Protein AF-A0A9P5TZH9-F1 (afdb_monomer)

Structure (mmCIF, N/CA/C/O backbone):
data_AF-A0A9P5TZH9-F1
#
_entry.id   AF-A0A9P5TZH9-F1
#
loop_
_atom_site.group_PDB
_atom_site.id
_atom_site.type_symbol
_atom_site.label_atom_id
_atom_site.label_alt_id
_atom_site.label_comp_id
_atom_site.label_asym_id
_atom_site.label_entity_id
_atom_site.label_seq_id
_atom_site.pdbx_PDB_ins_code
_atom_site.Cartn_x
_atom_site.Cartn_y
_atom_site.Cartn_z
_atom_site.occupancy
_atom_site.B_iso_or_equiv
_atom_site.auth_seq_id
_atom_site.auth_comp_id
_atom_site.auth_asym_id
_atom_site.auth_atom_id
_atom_site.pdbx_PDB_model_num
ATOM 1 N N . MET A 1 1 ? -18.074 -20.132 -4.452 1.00 35.97 1 MET A N 1
ATOM 2 C CA . MET A 1 1 ? -16.990 -19.258 -4.956 1.00 35.97 1 MET A CA 1
ATOM 3 C C . MET A 1 1 ? -17.207 -17.865 -4.385 1.00 35.97 1 MET A C 1
ATOM 5 O O . MET A 1 1 ? -18.187 -17.234 -4.748 1.00 35.97 1 MET A O 1
ATOM 9 N N . VAL A 1 2 ? -16.372 -17.402 -3.450 1.00 44.09 2 VAL A N 1
ATOM 10 C CA . VAL A 1 2 ? -16.466 -16.021 -2.942 1.00 44.09 2 VAL A CA 1
ATOM 11 C C . VAL A 1 2 ? -15.787 -15.113 -3.965 1.00 44.09 2 VAL A C 1
ATOM 13 O O . VAL A 1 2 ? -14.582 -15.228 -4.192 1.00 44.09 2 VAL A O 1
ATOM 16 N N . ALA A 1 3 ? -16.560 -14.268 -4.644 1.00 48.47 3 ALA A N 1
ATOM 17 C CA . ALA A 1 3 ? -16.022 -13.303 -5.595 1.00 48.47 3 ALA A CA 1
ATOM 18 C C . ALA A 1 3 ? -15.073 -12.339 -4.862 1.00 48.47 3 ALA A C 1
ATOM 20 O O . ALA A 1 3 ? -15.452 -11.737 -3.856 1.00 48.47 3 ALA A O 1
ATOM 21 N N . ARG A 1 4 ? -13.831 -12.182 -5.346 1.00 57.78 4 ARG A N 1
ATOM 22 C CA . ARG A 1 4 ? -12.920 -11.150 -4.827 1.00 57.78 4 ARG A CA 1
ATOM 23 C C . ARG A 1 4 ? -13.500 -9.788 -5.186 1.00 57.78 4 ARG A C 1
ATOM 25 O O . ARG A 1 4 ? -13.380 -9.356 -6.330 1.00 57.78 4 ARG A O 1
ATOM 32 N N . LYS A 1 5 ? -14.117 -9.114 -4.215 1.00 65.12 5 LYS A N 1
ATOM 33 C CA . LYS A 1 5 ? -14.491 -7.705 -4.346 1.00 65.12 5 LYS A CA 1
ATOM 34 C C . LYS A 1 5 ? -13.219 -6.906 -4.632 1.00 65.12 5 LYS A C 1
ATOM 36 O O . LYS A 1 5 ? -12.267 -6.940 -3.852 1.00 65.12 5 LYS A O 1
ATOM 41 N N . HIS A 1 6 ? -13.180 -6.242 -5.782 1.00 74.88 6 HIS A N 1
ATOM 42 C CA . HIS A 1 6 ? -12.084 -5.350 -6.121 1.00 74.88 6 HIS A CA 1
ATOM 43 C C . HIS A 1 6 ? -12.197 -4.095 -5.255 1.00 74.88 6 HIS A C 1
ATOM 45 O O . HIS A 1 6 ? -13.134 -3.315 -5.403 1.00 74.88 6 HIS A O 1
ATOM 51 N N . ILE A 1 7 ? -11.253 -3.922 -4.336 1.00 83.00 7 ILE A N 1
ATOM 52 C CA . ILE A 1 7 ? -11.173 -2.739 -3.479 1.00 83.00 7 ILE A CA 1
ATOM 53 C C . ILE A 1 7 ? -10.397 -1.669 -4.234 1.00 83.00 7 ILE A C 1
ATOM 55 O O . ILE A 1 7 ? -9.288 -1.946 -4.706 1.00 83.00 7 ILE A O 1
ATOM 59 N N . SER A 1 8 ? -10.984 -0.475 -4.347 1.00 89.44 8 SER A N 1
ATOM 60 C CA . SER A 1 8 ? -10.340 0.671 -4.995 1.00 89.44 8 SER A CA 1
ATOM 61 C C . SER A 1 8 ? -9.012 1.013 -4.314 1.00 89.44 8 SER A C 1
ATOM 63 O O . SER A 1 8 ? -8.838 0.810 -3.110 1.00 89.44 8 SER A O 1
ATOM 65 N N . ASP A 1 9 ? -8.068 1.543 -5.084 1.00 90.88 9 ASP A N 1
ATOM 66 C CA . ASP A 1 9 ? -6.777 1.975 -4.556 1.00 90.88 9 ASP A CA 1
ATOM 67 C C . ASP A 1 9 ? -6.923 3.196 -3.642 1.00 90.88 9 ASP A C 1
ATOM 69 O O . ASP A 1 9 ? -6.269 3.248 -2.604 1.00 90.88 9 ASP A O 1
ATOM 73 N N . ASP A 1 10 ? -7.859 4.101 -3.930 1.00 91.81 10 ASP A N 1
ATOM 74 C CA . ASP A 1 10 ? -8.140 5.261 -3.069 1.00 91.81 10 ASP A CA 1
ATOM 75 C C . ASP A 1 10 ? -8.569 4.834 -1.666 1.00 91.81 10 ASP A C 1
ATOM 77 O O . ASP A 1 10 ? -8.143 5.394 -0.660 1.00 91.81 10 ASP A O 1
ATOM 81 N N . VAL A 1 11 ? -9.376 3.778 -1.606 1.00 92.81 11 VAL A N 1
ATOM 82 C CA . VAL A 1 11 ? -9.893 3.208 -0.366 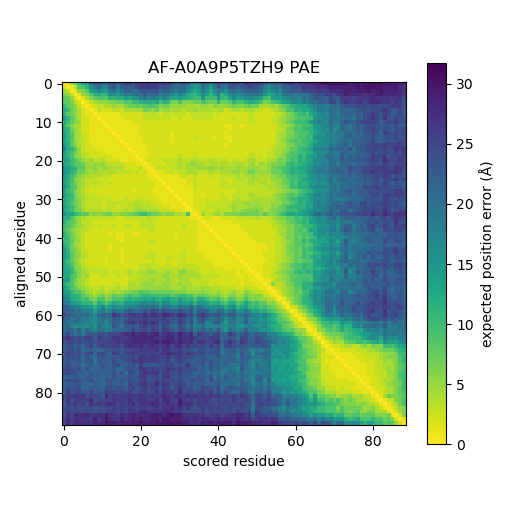1.00 92.81 11 VAL A CA 1
ATOM 83 C C . VAL A 1 11 ? -8.761 2.584 0.459 1.00 92.81 11 VAL A C 1
ATOM 85 O O . VAL A 1 11 ? -8.668 2.811 1.664 1.00 92.81 11 VAL A O 1
ATOM 88 N N . LYS A 1 12 ? -7.836 1.867 -0.192 1.00 92.81 12 LYS A N 1
ATOM 89 C CA . LYS A 1 12 ? -6.622 1.341 0.457 1.00 92.81 12 LYS A CA 1
ATOM 90 C C . LYS A 1 12 ? -5.714 2.462 0.963 1.00 92.81 12 LYS A C 1
ATOM 92 O O . LYS A 1 12 ? -5.145 2.350 2.045 1.00 92.81 12 LYS A O 1
ATOM 97 N N . LEU A 1 13 ? -5.567 3.530 0.179 1.00 94.31 13 LEU A N 1
ATOM 98 C CA . LEU A 1 13 ? -4.752 4.687 0.537 1.00 94.31 13 LEU A CA 1
ATOM 99 C C . LEU A 1 13 ? -5.339 5.422 1.746 1.00 94.31 13 LEU A C 1
ATOM 101 O O . LEU A 1 13 ? -4.597 5.756 2.667 1.00 94.31 13 LEU A O 1
ATOM 105 N N . ALA A 1 14 ? -6.654 5.647 1.762 1.00 94.44 14 ALA A N 1
ATOM 106 C CA . ALA A 1 14 ? -7.353 6.269 2.881 1.00 94.44 14 ALA A CA 1
ATOM 107 C C . ALA A 1 14 ? -7.177 5.450 4.165 1.00 94.44 14 ALA A C 1
ATOM 109 O O . ALA A 1 14 ? -6.753 5.994 5.179 1.00 94.44 14 ALA A O 1
ATOM 110 N N . ALA A 1 15 ? -7.391 4.136 4.094 1.00 94.31 15 ALA A N 1
ATOM 111 C CA . ALA A 1 15 ? -7.153 3.218 5.202 1.00 94.31 15 ALA A CA 1
ATOM 112 C C . ALA A 1 15 ? -5.729 3.300 5.774 1.00 94.31 15 ALA A C 1
ATOM 114 O O . ALA A 1 15 ? -5.548 3.393 6.986 1.00 94.31 15 ALA A O 1
ATOM 115 N N . ILE A 1 16 ? -4.711 3.278 4.908 1.00 94.56 16 ILE A N 1
ATOM 116 C CA . ILE A 1 16 ? -3.311 3.385 5.338 1.00 94.56 16 ILE A CA 1
ATOM 117 C C . ILE A 1 16 ? -3.049 4.736 6.004 1.00 94.56 16 ILE A C 1
ATOM 119 O O . ILE A 1 16 ? -2.395 4.780 7.039 1.00 94.56 16 ILE A O 1
ATOM 123 N N . LYS A 1 17 ? -3.565 5.834 5.440 1.00 94.50 17 LYS A N 1
ATOM 124 C CA . LYS A 1 17 ? -3.404 7.175 6.020 1.00 94.50 17 LYS A CA 1
ATOM 125 C C . LYS A 1 17 ? -4.082 7.303 7.383 1.00 94.50 17 LYS A C 1
ATOM 127 O O . LYS A 1 17 ? -3.505 7.918 8.271 1.00 94.50 17 LYS A O 1
ATOM 132 N N . LEU A 1 18 ? -5.267 6.713 7.550 1.00 94.50 18 LEU A N 1
ATOM 133 C CA . LEU A 1 18 ? -5.978 6.684 8.830 1.00 94.50 18 LEU A CA 1
ATOM 134 C C . LEU A 1 18 ? -5.183 5.925 9.896 1.00 94.50 18 LEU A C 1
ATOM 136 O O . LEU A 1 18 ? -5.051 6.418 11.011 1.00 94.50 18 LEU A O 1
ATOM 140 N N . HIS A 1 19 ? -4.607 4.776 9.532 1.00 94.69 19 HIS A N 1
ATOM 141 C CA . HIS A 1 19 ? -3.787 3.982 10.444 1.00 94.69 19 HIS A CA 1
ATOM 142 C C . HIS A 1 19 ? -2.460 4.667 10.795 1.00 94.69 19 HIS A C 1
ATOM 144 O O . HIS A 1 19 ? -2.109 4.751 11.960 1.00 94.69 19 HIS A O 1
ATOM 150 N N . LEU A 1 20 ? -1.729 5.188 9.804 1.00 93.06 20 LEU A N 1
ATOM 151 C CA . LEU A 1 20 ? -0.439 5.853 10.035 1.00 93.06 20 LEU A CA 1
ATOM 152 C C . LEU A 1 20 ? -0.569 7.183 10.786 1.00 93.06 20 LEU A C 1
ATOM 154 O O . LEU A 1 20 ? 0.404 7.644 11.371 1.00 93.06 20 LEU A O 1
ATOM 158 N N . GLY A 1 21 ? -1.735 7.824 10.712 1.00 94.38 21 GLY A N 1
ATOM 159 C CA . GLY A 1 21 ? -2.037 9.037 11.463 1.00 94.38 21 GLY A CA 1
ATOM 160 C C . GLY A 1 21 ? -2.619 8.781 12.852 1.00 94.38 21 GLY A C 1
ATOM 161 O O . GLY A 1 21 ? -3.014 9.755 13.485 1.00 94.38 21 GLY A O 1
ATOM 162 N N . ASP A 1 22 ? -2.739 7.517 13.283 1.00 92.06 22 ASP A N 1
ATOM 163 C CA . ASP A 1 22 ? -3.385 7.108 14.542 1.00 92.06 22 ASP A CA 1
ATOM 164 C C . ASP A 1 22 ? -4.781 7.740 14.745 1.00 92.06 22 ASP A C 1
ATOM 166 O O . ASP A 1 22 ? -5.217 8.017 15.862 1.00 92.06 22 ASP A O 1
ATOM 170 N N . LEU A 1 23 ? -5.501 7.993 13.644 1.00 92.50 23 LEU A N 1
ATOM 171 C CA . LEU A 1 23 ? -6.795 8.689 13.652 1.00 92.50 23 LEU A CA 1
ATOM 172 C C . LEU A 1 23 ? -7.937 7.780 14.109 1.00 92.50 23 LEU A C 1
ATOM 174 O O . LEU A 1 23 ? -8.925 8.258 14.663 1.00 92.50 23 LEU A O 1
ATOM 178 N N . LEU A 1 24 ? -7.817 6.484 13.824 1.00 92.44 24 LEU A N 1
ATOM 179 C CA . LEU A 1 24 ? -8.796 5.456 14.151 1.00 92.44 24 LEU A CA 1
ATOM 180 C C . LEU A 1 24 ? -8.074 4.145 14.486 1.00 92.44 24 LEU A C 1
ATOM 182 O O . LEU A 1 24 ? -7.028 3.855 13.892 1.00 92.44 24 LEU A O 1
ATOM 186 N N . PRO A 1 25 ? -8.628 3.324 15.393 1.00 93.69 25 PRO A N 1
ATOM 187 C CA . PRO A 1 25 ? -8.109 1.988 15.634 1.00 93.69 25 PRO A CA 1
ATOM 188 C C . PRO A 1 25 ? -8.288 1.116 14.385 1.00 93.69 25 PRO A C 1
ATOM 190 O O . PRO A 1 25 ? -9.194 1.313 13.574 1.00 93.69 25 PRO A O 1
ATOM 193 N N . LEU A 1 26 ? -7.400 0.132 14.225 1.00 92.62 26 LEU A N 1
ATOM 194 C CA . LEU A 1 26 ? -7.368 -0.709 13.028 1.00 92.62 26 LEU A CA 1
ATOM 195 C C . LEU A 1 26 ? -8.703 -1.430 12.789 1.00 92.62 26 LEU A C 1
ATOM 197 O O . LEU A 1 26 ? -9.156 -1.482 11.652 1.00 92.62 26 LEU A O 1
ATOM 201 N N . GLU A 1 27 ? -9.338 -1.946 13.841 1.00 93.62 27 GLU A N 1
ATOM 202 C CA . GLU A 1 27 ? -10.607 -2.680 13.740 1.00 93.62 27 GLU A CA 1
ATOM 203 C C . GLU A 1 27 ? -11.718 -1.832 13.106 1.00 93.62 27 GLU A C 1
ATOM 205 O O . GLU A 1 27 ? -12.345 -2.279 12.145 1.00 93.62 27 GLU A O 1
ATOM 210 N N . ASP A 1 28 ? -11.871 -0.578 13.540 1.00 94.12 28 ASP A N 1
ATOM 211 C CA . ASP A 1 28 ? -12.861 0.355 12.986 1.00 94.12 28 ASP A CA 1
ATOM 212 C C . ASP A 1 28 ? -12.573 0.676 11.514 1.00 94.12 28 ASP A C 1
ATOM 214 O O . ASP A 1 28 ? -13.478 0.728 10.680 1.00 94.12 28 ASP A O 1
ATOM 218 N N . ILE A 1 29 ? -11.295 0.859 11.161 1.00 92.94 29 ILE A N 1
ATOM 219 C CA . ILE A 1 29 ? -10.889 1.102 9.770 1.00 92.94 29 ILE A CA 1
ATOM 220 C C . ILE A 1 29 ? -11.282 -0.095 8.893 1.00 92.94 29 ILE A C 1
ATOM 222 O O . ILE A 1 29 ? -11.816 0.094 7.795 1.00 92.94 29 ILE A O 1
ATOM 226 N N . LEU A 1 30 ? -11.006 -1.320 9.355 1.00 92.44 30 LEU A N 1
ATOM 227 C CA . LEU A 1 30 ? -11.295 -2.554 8.620 1.00 92.44 30 LEU A CA 1
ATOM 228 C C . LEU A 1 30 ? -12.797 -2.776 8.433 1.00 92.44 30 LEU A C 1
ATOM 230 O O . LEU A 1 30 ? -13.203 -3.173 7.336 1.00 92.44 30 LEU A O 1
ATOM 234 N N . ASP A 1 31 ? -13.598 -2.484 9.459 1.00 91.19 31 ASP A N 1
ATOM 235 C CA . ASP A 1 31 ? -15.055 -2.616 9.421 1.00 91.19 31 ASP A CA 1
ATOM 236 C C . ASP A 1 31 ? -15.683 -1.638 8.416 1.00 91.19 31 ASP A C 1
ATOM 238 O O . ASP A 1 31 ? -16.413 -2.047 7.511 1.00 91.19 31 ASP A O 1
ATOM 242 N N . VAL A 1 32 ? -15.289 -0.359 8.470 1.00 90.12 32 VAL A N 1
ATOM 243 C CA . VAL A 1 32 ? -15.816 0.694 7.581 1.00 90.12 32 VAL A CA 1
ATOM 244 C C . VAL A 1 32 ? -15.478 0.435 6.112 1.00 90.12 32 VAL A C 1
ATOM 246 O O . VAL A 1 32 ? -16.302 0.632 5.217 1.00 90.12 32 VAL A O 1
ATOM 249 N N . VAL A 1 33 ? -14.246 0.018 5.833 1.00 87.19 33 VAL A N 1
ATOM 250 C CA . VAL A 1 33 ? -13.748 -0.138 4.460 1.00 87.19 33 VAL A CA 1
ATOM 251 C C . VAL A 1 33 ? -14.060 -1.530 3.881 1.00 87.19 33 VAL A C 1
ATOM 253 O O . VAL A 1 33 ? -14.056 -1.715 2.659 1.00 87.19 33 VAL A O 1
ATOM 256 N N . GLY A 1 34 ? -14.355 -2.518 4.730 1.00 85.81 34 GLY A N 1
ATOM 257 C CA . GLY A 1 34 ? -14.795 -3.853 4.318 1.00 85.81 34 GLY A CA 1
ATOM 258 C C . GLY A 1 34 ? -13.682 -4.731 3.736 1.00 85.81 34 GLY A C 1
ATOM 259 O O . GLY A 1 34 ? -13.882 -5.434 2.740 1.00 85.81 34 GLY A O 1
ATOM 260 N N . PHE A 1 35 ? -12.490 -4.688 4.330 1.00 83.44 35 PHE A N 1
ATOM 261 C CA . PHE A 1 35 ? -11.299 -5.411 3.884 1.00 83.44 35 PHE A CA 1
ATOM 262 C C . PHE A 1 35 ? -10.678 -6.216 5.015 1.00 83.44 35 PHE A C 1
ATOM 264 O O . PHE A 1 35 ? -10.689 -5.808 6.167 1.00 83.44 35 PHE A O 1
ATOM 271 N N . SER A 1 36 ? -10.145 -7.394 4.684 1.00 90.00 36 SER A N 1
ATOM 272 C CA . SER A 1 36 ? -9.528 -8.246 5.702 1.00 90.00 36 SER A CA 1
ATOM 273 C C . SER A 1 36 ? -8.240 -7.623 6.231 1.00 90.00 36 SER A C 1
ATOM 275 O O . SER A 1 36 ? -7.476 -7.031 5.462 1.00 90.00 36 SER A O 1
ATOM 277 N N . GLU A 1 37 ? -7.935 -7.878 7.500 1.00 93.12 37 GLU A N 1
ATOM 278 C CA . GLU A 1 37 ? -6.675 -7.482 8.132 1.00 93.12 37 GLU A CA 1
ATOM 279 C C . GLU A 1 37 ? -5.452 -7.953 7.316 1.00 93.12 37 GLU A C 1
ATOM 281 O O . GLU A 1 37 ? -4.505 -7.209 7.063 1.00 93.12 37 GLU A O 1
ATOM 286 N N . SER A 1 38 ? -5.510 -9.174 6.772 1.00 92.81 38 SER A N 1
ATOM 287 C CA . SER A 1 38 ? -4.443 -9.714 5.920 1.00 92.81 38 SER A CA 1
ATOM 288 C C . SER A 1 38 ? -4.230 -8.917 4.623 1.00 92.81 38 SER A C 1
ATOM 290 O O . SER A 1 38 ? -3.118 -8.877 4.088 1.00 92.81 38 SER A O 1
ATOM 292 N N . THR A 1 39 ? -5.290 -8.301 4.090 1.00 90.75 39 THR A N 1
ATOM 293 C CA . THR A 1 39 ? -5.219 -7.413 2.924 1.00 90.75 39 THR A CA 1
ATOM 294 C C . THR A 1 39 ? -4.570 -6.100 3.328 1.00 90.75 39 THR A C 1
ATOM 296 O O . THR A 1 39 ? -3.664 -5.648 2.633 1.00 90.75 39 THR A O 1
ATOM 299 N N . PHE A 1 40 ? -4.984 -5.540 4.467 1.00 93.94 40 PHE A N 1
ATOM 300 C CA . PHE A 1 40 ? -4.419 -4.314 5.015 1.00 93.94 40 PHE A CA 1
ATOM 301 C C . PHE A 1 40 ? -2.902 -4.423 5.197 1.00 93.94 40 PHE A C 1
ATOM 303 O O . PHE A 1 40 ? -2.166 -3.646 4.592 1.00 93.94 40 PHE A O 1
ATOM 310 N N . TRP A 1 41 ? -2.408 -5.448 5.901 1.00 94.81 41 TRP A N 1
ATOM 311 C CA . TRP A 1 41 ? -0.967 -5.623 6.128 1.00 94.81 41 TR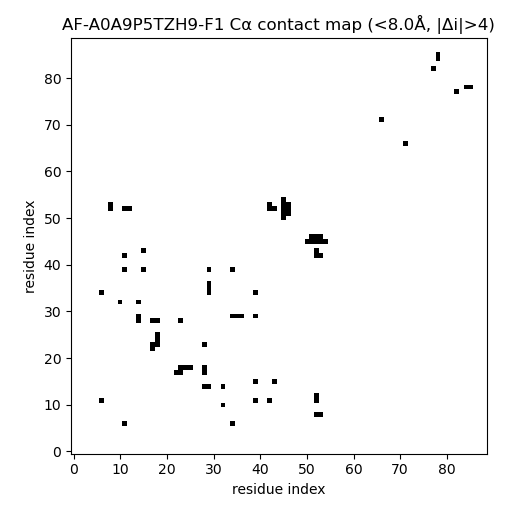P A CA 1
ATOM 312 C C . TRP A 1 41 ? -0.168 -5.828 4.838 1.00 94.81 41 TRP A C 1
ATOM 314 O O . TRP A 1 41 ? 0.939 -5.307 4.693 1.00 94.81 41 TRP A O 1
ATOM 324 N N . ARG A 1 42 ? -0.722 -6.559 3.861 1.00 93.25 42 ARG A N 1
ATOM 325 C CA . ARG A 1 42 ? -0.086 -6.720 2.542 1.00 93.25 42 ARG A CA 1
ATOM 326 C C . ARG A 1 42 ? 0.013 -5.392 1.797 1.00 93.25 42 ARG A C 1
ATOM 328 O O . ARG A 1 42 ? 1.056 -5.114 1.206 1.00 93.25 42 ARG A O 1
ATOM 335 N N . THR A 1 43 ? -1.051 -4.595 1.815 1.00 93.06 43 THR A N 1
ATOM 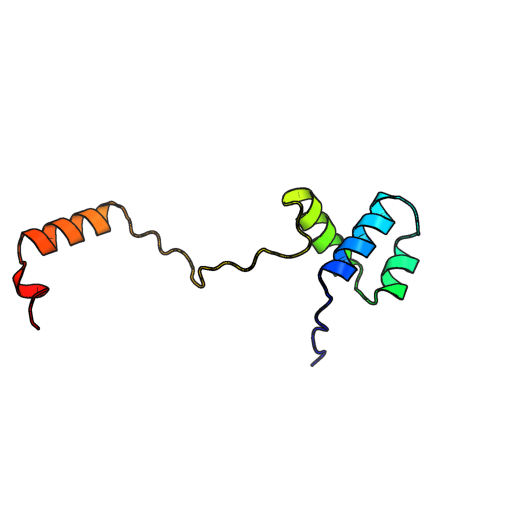336 C CA . THR A 1 43 ? -1.084 -3.274 1.182 1.00 93.06 43 THR A CA 1
ATOM 337 C C . THR A 1 43 ? -0.152 -2.300 1.899 1.00 93.06 43 THR A C 1
ATOM 339 O O . THR A 1 43 ? 0.626 -1.633 1.224 1.00 93.06 43 THR A O 1
ATOM 342 N N . LEU A 1 44 ? -0.145 -2.271 3.234 1.00 95.06 44 LEU A N 1
ATOM 343 C CA . LEU A 1 44 ? 0.763 -1.435 4.021 1.00 95.06 44 LEU A CA 1
ATOM 344 C C . LEU A 1 44 ? 2.224 -1.778 3.720 1.00 95.06 44 LEU A C 1
ATOM 346 O O . LEU A 1 44 ? 3.016 -0.895 3.409 1.00 95.06 44 LEU A O 1
ATOM 350 N N . ARG A 1 45 ? 2.576 -3.070 3.713 1.00 95.31 45 ARG A N 1
ATOM 351 C CA . ARG A 1 45 ? 3.931 -3.519 3.367 1.00 95.31 45 ARG A CA 1
ATOM 352 C C . ARG A 1 45 ? 4.342 -3.083 1.959 1.00 95.31 45 ARG A C 1
ATOM 354 O O . ARG A 1 45 ? 5.483 -2.674 1.760 1.00 95.31 45 ARG A O 1
ATOM 361 N N . LEU A 1 46 ? 3.435 -3.179 0.985 1.00 94.50 46 LEU A N 1
ATOM 362 C CA . LEU A 1 46 ? 3.690 -2.721 -0.382 1.00 94.50 46 LEU A CA 1
ATOM 363 C C . LEU A 1 46 ? 3.886 -1.201 -0.436 1.00 94.50 46 LEU A C 1
ATOM 365 O O . LEU A 1 46 ? 4.819 -0.733 -1.088 1.00 94.50 46 LEU A O 1
ATOM 369 N N . TYR A 1 47 ? 3.044 -0.452 0.273 1.00 94.88 47 TYR A N 1
ATOM 370 C CA . TYR A 1 47 ? 3.111 1.000 0.348 1.00 94.88 47 TYR A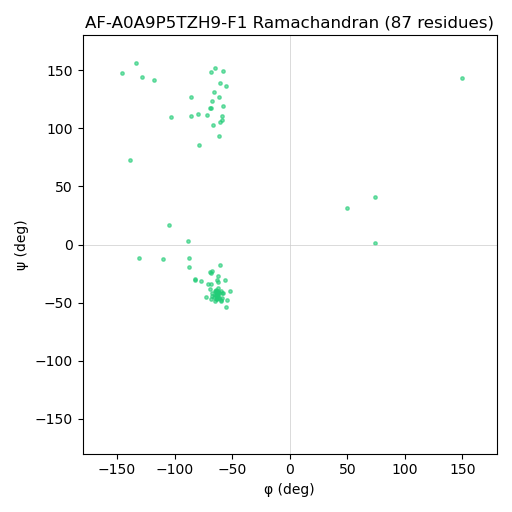 CA 1
ATOM 371 C C . TYR A 1 47 ? 4.425 1.470 0.978 1.00 94.88 47 TYR A C 1
ATOM 373 O O . TYR A 1 47 ? 5.102 2.308 0.393 1.00 94.88 47 TYR A O 1
ATOM 381 N N . CYS A 1 48 ? 4.865 0.863 2.083 1.00 93.69 48 CYS A N 1
ATOM 382 C CA . CYS A 1 48 ? 6.163 1.179 2.686 1.00 93.69 48 CYS A CA 1
ATOM 383 C C . CYS A 1 48 ? 7.344 0.859 1.755 1.00 93.69 48 CYS A C 1
ATOM 385 O O . CYS A 1 48 ? 8.360 1.544 1.796 1.00 93.69 48 CYS A O 1
ATOM 387 N N . ALA A 1 49 ? 7.225 -0.173 0.914 1.00 94.25 49 ALA A N 1
ATOM 388 C CA . ALA A 1 49 ? 8.291 -0.574 -0.002 1.00 94.25 49 ALA A CA 1
ATOM 389 C C . ALA A 1 49 ? 8.334 0.242 -1.306 1.00 94.25 49 ALA A C 1
ATOM 391 O O . ALA A 1 49 ? 9.399 0.376 -1.901 1.00 94.25 49 ALA A O 1
ATOM 392 N N . THR A 1 50 ? 7.188 0.723 -1.795 1.00 92.44 50 THR A N 1
ATOM 393 C CA . THR A 1 50 ? 7.064 1.264 -3.164 1.00 92.44 50 THR A CA 1
ATOM 394 C C . THR A 1 50 ? 6.385 2.628 -3.254 1.00 92.44 50 THR A C 1
ATOM 396 O O . THR A 1 50 ? 6.389 3.224 -4.323 1.00 92.44 50 THR A O 1
ATOM 399 N N . GLY A 1 51 ? 5.760 3.113 -2.180 1.00 92.88 51 GLY A N 1
ATOM 400 C CA . GLY A 1 51 ? 4.885 4.290 -2.199 1.00 92.88 51 GLY A CA 1
ATOM 401 C C . GLY A 1 51 ? 3.517 4.049 -2.852 1.00 92.88 51 GLY A C 1
ATOM 402 O O . GLY A 1 51 ? 2.698 4.964 -2.921 1.00 92.88 51 GLY A O 1
ATOM 403 N N . HIS A 1 52 ? 3.235 2.827 -3.316 1.00 92.00 52 HIS A N 1
ATOM 404 C CA . HIS A 1 52 ? 1.996 2.477 -4.005 1.00 92.00 52 HIS A CA 1
ATOM 405 C C . HIS A 1 52 ? 1.195 1.416 -3.239 1.00 92.00 52 HIS A C 1
ATOM 407 O O . HIS A 1 52 ? 1.741 0.474 -2.668 1.00 92.00 52 HIS A O 1
ATOM 413 N N . VAL A 1 53 ? -0.133 1.557 -3.242 1.00 91.12 53 VAL A N 1
ATOM 414 C CA . VAL A 1 53 ? -1.076 0.642 -2.562 1.00 91.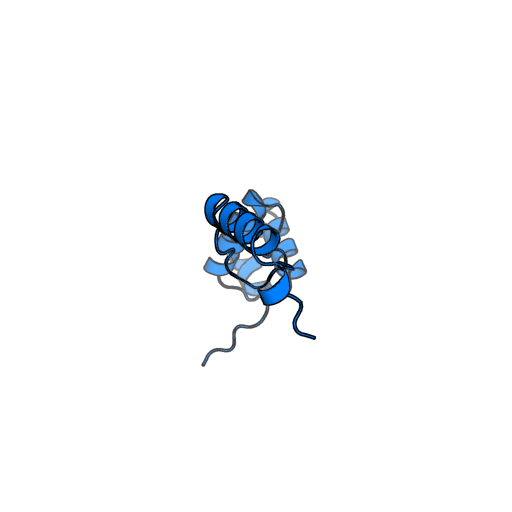12 53 VAL A CA 1
ATOM 415 C C . VAL A 1 53 ? -1.490 -0.556 -3.423 1.00 91.12 53 VAL A C 1
ATOM 417 O O . VAL A 1 53 ? -2.082 -1.526 -2.941 1.00 91.12 53 VAL A O 1
ATOM 420 N N . SER A 1 54 ? -1.156 -0.504 -4.707 1.00 88.31 54 SER A N 1
ATOM 421 C CA . SER A 1 54 ? -1.335 -1.570 -5.680 1.00 88.31 54 SER A CA 1
ATOM 422 C C . SER A 1 54 ? -0.061 -1.733 -6.494 1.00 88.31 54 SER A C 1
ATOM 424 O O . SER A 1 54 ? 0.770 -0.829 -6.594 1.00 88.31 54 SER A O 1
ATOM 426 N N . LYS A 1 55 ? 0.128 -2.930 -7.054 1.00 83.25 55 LYS A N 1
ATOM 427 C CA . LYS A 1 55 ? 1.238 -3.141 -7.978 1.00 83.25 55 LYS A CA 1
ATOM 428 C C . LYS A 1 55 ? 0.971 -2.294 -9.223 1.00 83.25 55 LYS A C 1
ATOM 430 O O . LYS A 1 55 ? -0.135 -2.400 -9.763 1.00 83.25 55 LYS A O 1
ATOM 435 N N . PRO A 1 56 ? 1.951 -1.511 -9.706 1.00 76.38 56 PRO A N 1
ATOM 436 C CA . PRO A 1 56 ? 1.791 -0.809 -10.967 1.00 76.38 56 PRO A CA 1
ATOM 437 C C . PRO A 1 56 ? 1.440 -1.828 -12.051 1.00 76.38 56 PRO A C 1
ATOM 439 O O . PRO A 1 56 ? 2.007 -2.926 -12.097 1.00 76.38 56 PRO A O 1
ATOM 442 N N . LYS A 1 57 ? 0.470 -1.483 -12.902 1.00 73.12 57 LYS A N 1
ATOM 443 C CA . LYS A 1 57 ? 0.112 -2.314 -14.053 1.00 73.12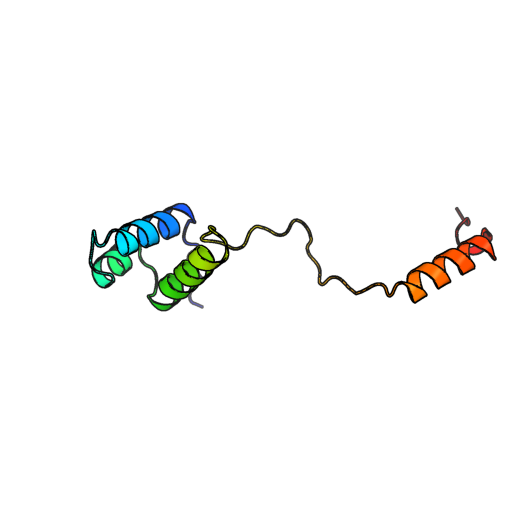 57 LYS A CA 1
ATOM 444 C C . LYS A 1 57 ? 1.365 -2.449 -14.916 1.00 73.12 57 LYS A C 1
ATOM 446 O O . LYS A 1 57 ? 1.831 -1.467 -15.489 1.00 73.12 57 LYS A O 1
ATOM 451 N N . SER A 1 58 ? 1.949 -3.643 -14.981 1.00 68.50 58 SER A N 1
ATOM 452 C CA . SER A 1 58 ? 3.095 -3.870 -15.851 1.00 68.50 58 SER A CA 1
ATOM 453 C C . SER A 1 58 ? 2.615 -3.776 -17.298 1.00 68.50 58 SER A C 1
ATOM 455 O O . SER A 1 58 ? 1.811 -4.591 -17.741 1.00 68.50 58 SER A O 1
ATOM 457 N N . HIS A 1 59 ? 3.128 -2.803 -18.057 1.00 64.00 59 HIS A N 1
ATOM 458 C CA . HIS A 1 59 ? 2.875 -2.711 -19.503 1.00 64.00 59 HIS A CA 1
ATOM 459 C C . HIS A 1 59 ? 3.375 -3.948 -20.268 1.00 64.00 59 HIS A C 1
ATOM 461 O O . HIS A 1 59 ? 2.967 -4.188 -21.400 1.00 64.00 59 HIS A O 1
ATOM 467 N N . ARG A 1 60 ? 4.254 -4.746 -19.653 1.00 61.72 60 ARG A N 1
ATOM 468 C CA . ARG A 1 60 ? 4.760 -5.999 -20.205 1.00 61.72 60 ARG A CA 1
ATOM 469 C C . ARG A 1 60 ? 4.055 -7.165 -19.519 1.00 61.72 60 ARG A C 1
ATOM 471 O O . ARG A 1 60 ? 4.253 -7.412 -18.331 1.00 61.72 60 ARG A O 1
ATOM 478 N N . SER A 1 61 ? 3.205 -7.844 -20.279 1.00 58.31 61 SER A N 1
ATOM 479 C CA . SER A 1 61 ? 2.666 -9.159 -19.942 1.00 58.31 61 SER A CA 1
ATOM 480 C C . SER A 1 61 ? 3.675 -10.197 -20.426 1.00 58.31 61 SER A C 1
ATOM 482 O O . SER A 1 61 ? 3.891 -10.326 -21.627 1.00 58.31 61 SER A O 1
ATOM 484 N N . GLY A 1 62 ? 4.351 -10.876 -19.502 1.00 66.69 62 GLY A N 1
ATOM 485 C CA . GLY A 1 62 ? 5.300 -11.938 -19.831 1.00 66.69 62 GLY A CA 1
ATOM 486 C C . GLY A 1 62 ? 6.430 -12.051 -18.818 1.00 66.69 62 GLY A C 1
ATOM 487 O O . GLY A 1 62 ? 6.920 -11.052 -18.291 1.00 66.69 62 GLY A O 1
ATOM 488 N N . ARG A 1 63 ? 6.862 -13.284 -18.544 1.00 65.19 63 ARG A N 1
ATOM 489 C CA . ARG A 1 63 ? 8.133 -13.521 -17.859 1.00 65.19 63 ARG A CA 1
ATOM 490 C C . ARG A 1 63 ? 9.233 -13.083 -18.831 1.00 65.19 63 ARG A C 1
ATOM 492 O O . ARG A 1 63 ? 9.237 -13.597 -19.947 1.00 65.19 63 ARG A O 1
ATOM 499 N N . PRO A 1 64 ? 10.137 -12.155 -18.471 1.00 61.88 64 PRO A N 1
ATOM 500 C CA . PRO A 1 64 ? 11.308 -11.911 -19.295 1.00 61.88 64 PRO A CA 1
ATOM 501 C C . PRO A 1 64 ? 12.070 -13.232 -19.390 1.00 61.88 64 PRO A C 1
ATOM 503 O O . PRO A 1 64 ? 12.629 -13.718 -18.406 1.00 61.88 64 PRO A O 1
ATOM 506 N N . HIS A 1 65 ? 12.006 -13.863 -20.557 1.00 65.56 65 HIS A N 1
ATOM 507 C CA . HIS A 1 65 ? 12.951 -14.901 -20.909 1.00 65.56 65 HIS A CA 1
ATOM 508 C C . HIS A 1 65 ? 14.269 -14.170 -21.102 1.00 65.56 65 HIS A C 1
ATOM 510 O O . HIS A 1 65 ? 14.352 -13.254 -21.921 1.00 65.56 65 HIS A O 1
ATOM 516 N N . THR A 1 66 ? 15.264 -14.499 -20.284 1.00 62.81 66 THR A N 1
ATOM 517 C CA . THR A 1 66 ? 16.623 -14.012 -20.483 1.00 62.81 66 THR A CA 1
ATOM 518 C C . THR A 1 66 ? 17.082 -14.547 -21.833 1.00 62.81 66 THR A C 1
ATOM 520 O O . THR A 1 66 ? 17.532 -15.683 -21.921 1.00 62.81 66 THR A O 1
ATOM 523 N N . LEU A 1 67 ? 16.908 -13.763 -22.895 1.00 64.88 67 LEU A N 1
ATOM 524 C CA . LEU A 1 67 ? 17.662 -13.950 -24.125 1.00 64.88 67 LEU A CA 1
ATOM 525 C C . LEU A 1 67 ? 19.117 -13.771 -23.710 1.00 64.88 67 LEU A C 1
ATOM 527 O O . LEU A 1 67 ? 19.531 -12.670 -23.339 1.00 64.88 67 LEU A O 1
ATOM 531 N N . ASN A 1 68 ? 19.847 -14.882 -23.633 1.00 75.56 68 ASN A N 1
ATOM 532 C CA . ASN A 1 68 ? 21.249 -14.843 -23.274 1.00 75.56 68 ASN A CA 1
ATOM 533 C C . ASN A 1 68 ? 21.960 -13.996 -24.333 1.00 75.56 68 ASN A C 1
ATOM 535 O O . ASN A 1 68 ? 21.659 -14.102 -25.522 1.00 75.56 68 ASN A O 1
ATOM 539 N N . MET A 1 69 ? 22.897 -13.146 -23.921 1.00 75.44 69 MET A N 1
ATOM 540 C CA . MET A 1 69 ? 23.644 -12.310 -24.861 1.00 75.44 69 MET A CA 1
ATOM 541 C C . MET A 1 69 ? 24.339 -13.165 -25.932 1.00 75.44 69 MET A C 1
ATOM 543 O O . MET A 1 69 ? 24.431 -12.751 -27.085 1.00 75.44 69 MET A O 1
ATOM 547 N N . ASN A 1 70 ? 24.726 -14.391 -25.573 1.00 78.31 70 ASN A N 1
ATOM 548 C CA . ASN A 1 70 ? 25.272 -15.379 -26.500 1.00 78.31 70 ASN A CA 1
ATOM 549 C C . ASN A 1 70 ? 24.255 -15.813 -27.566 1.00 78.31 70 ASN A C 1
ATOM 551 O O . ASN A 1 70 ? 24.623 -15.944 -28.727 1.00 78.31 70 ASN A O 1
ATOM 555 N N . ASP A 1 71 ? 22.983 -15.982 -27.201 1.00 81.06 71 ASP A N 1
ATOM 556 C CA . ASP A 1 71 ? 21.924 -16.349 -28.148 1.00 81.06 71 ASP A CA 1
ATOM 557 C C . ASP A 1 71 ? 21.643 -15.185 -29.106 1.00 81.06 71 ASP A C 1
ATOM 559 O O . ASP A 1 71 ? 21.467 -15.391 -30.302 1.00 81.06 71 ASP A O 1
ATOM 563 N N . ILE A 1 72 ? 21.677 -13.944 -28.604 1.00 83.62 72 ILE A N 1
ATOM 564 C CA . ILE A 1 72 ? 21.549 -12.737 -29.434 1.00 83.62 72 ILE A CA 1
ATOM 565 C C . ILE A 1 72 ? 22.728 -12.631 -30.407 1.00 83.62 72 ILE A C 1
ATOM 567 O O . ILE A 1 72 ? 22.525 -12.387 -31.594 1.00 83.62 72 ILE A O 1
ATOM 571 N N . GLN A 1 73 ? 23.959 -12.829 -29.928 1.00 84.25 73 GLN A N 1
ATOM 572 C CA . G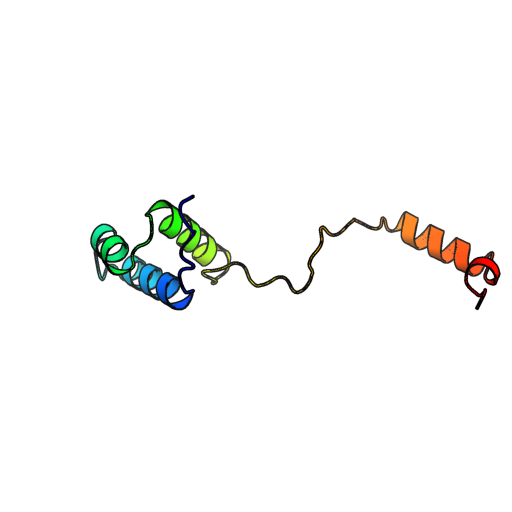LN A 1 73 ? 25.156 -12.815 -30.773 1.00 84.25 73 GLN A CA 1
ATOM 573 C C . GLN A 1 73 ? 25.125 -13.930 -31.817 1.00 84.25 73 GLN A C 1
ATOM 575 O O . GLN A 1 73 ? 25.469 -13.685 -32.970 1.00 84.25 73 GLN A O 1
ATOM 580 N N . TYR A 1 74 ? 24.670 -15.126 -31.439 1.00 82.56 74 TYR A N 1
ATOM 581 C CA . TYR A 1 74 ? 24.503 -16.246 -32.355 1.00 82.56 74 TYR A CA 1
ATOM 582 C C . TYR A 1 74 ? 23.463 -15.938 -33.436 1.00 82.56 74 TYR A C 1
ATOM 584 O O . TYR A 1 74 ? 23.745 -16.117 -34.616 1.00 82.56 74 TYR A O 1
ATOM 592 N N . LEU A 1 75 ? 22.296 -15.406 -33.062 1.00 84.44 75 LEU A N 1
ATOM 593 C CA . LEU A 1 75 ? 21.259 -15.007 -34.016 1.00 84.44 75 LEU A CA 1
ATOM 594 C C . LEU A 1 75 ? 21.748 -13.903 -34.962 1.00 84.44 75 LEU A C 1
ATOM 596 O O . LEU A 1 75 ? 21.520 -13.990 -36.165 1.00 84.44 75 LEU A O 1
ATOM 600 N N . LEU A 1 76 ? 22.472 -12.902 -34.453 1.00 86.19 76 LEU A N 1
ATOM 601 C CA . LEU A 1 76 ? 23.076 -11.856 -35.285 1.00 86.19 76 LEU A CA 1
ATOM 602 C C . LEU A 1 76 ? 24.127 -12.426 -36.245 1.00 86.19 76 LEU A C 1
ATOM 604 O O . LEU A 1 76 ? 24.166 -12.039 -37.411 1.00 86.19 76 LEU A O 1
ATOM 608 N N . ALA A 1 77 ? 24.970 -13.351 -35.785 1.00 86.06 77 ALA A N 1
ATOM 609 C CA . ALA A 1 77 ? 25.942 -14.024 -36.641 1.00 86.06 77 ALA A CA 1
ATOM 610 C C . ALA A 1 77 ? 25.247 -14.857 -37.730 1.00 86.06 77 ALA A C 1
ATOM 612 O O . ALA A 1 77 ? 25.661 -14.821 -38.886 1.00 86.06 77 ALA A O 1
ATOM 613 N N . LEU A 1 78 ? 24.159 -15.547 -37.380 1.00 85.44 78 LEU A N 1
ATOM 614 C CA . LEU A 1 78 ? 23.371 -16.364 -38.300 1.00 85.44 78 LEU A CA 1
ATOM 615 C C . LEU A 1 78 ? 22.725 -15.518 -39.408 1.00 85.44 78 LEU A C 1
ATOM 617 O O . LEU A 1 78 ? 22.828 -15.866 -40.582 1.00 85.44 78 LEU A O 1
ATOM 621 N N . VAL A 1 79 ? 22.118 -14.381 -39.047 1.00 85.00 79 VAL A N 1
ATOM 622 C CA . VAL A 1 79 ? 21.500 -13.441 -40.001 1.00 85.00 79 VAL A CA 1
ATOM 623 C C . VAL A 1 79 ? 22.541 -12.865 -40.966 1.00 85.00 79 VAL A C 1
ATOM 625 O O . VAL A 1 79 ? 22.275 -12.753 -42.158 1.00 85.00 79 VAL A O 1
ATOM 628 N N . ASN A 1 80 ? 23.741 -12.541 -40.475 1.00 81.19 80 ASN A N 1
ATOM 629 C CA . ASN A 1 80 ? 24.821 -12.026 -41.321 1.00 81.19 80 ASN A CA 1
ATOM 630 C C . ASN A 1 80 ? 25.413 -13.092 -42.258 1.00 81.19 80 ASN A C 1
ATOM 632 O O . ASN A 1 80 ? 25.828 -12.764 -43.366 1.00 81.19 80 ASN A O 1
ATOM 636 N N . HIS A 1 81 ? 25.471 -14.355 -41.828 1.00 81.69 81 HIS A N 1
ATOM 637 C CA . HIS A 1 81 ? 26.037 -15.441 -42.633 1.00 81.69 81 HIS A CA 1
ATOM 638 C C . HIS A 1 81 ? 25.065 -16.017 -43.665 1.00 81.69 81 HIS A C 1
ATOM 640 O O . HIS A 1 81 ? 25.507 -16.513 -44.700 1.00 81.69 81 HIS A O 1
ATOM 646 N N . CYS A 1 82 ? 23.762 -15.978 -43.395 1.00 76.81 82 CYS A N 1
ATOM 647 C CA . CYS A 1 82 ? 22.739 -16.531 -44.277 1.00 76.81 82 CYS A CA 1
ATOM 648 C C . CYS A 1 82 ? 21.530 -15.584 -44.358 1.00 76.81 82 CYS A C 1
ATOM 650 O O . CYS A 1 82 ? 20.471 -15.892 -43.804 1.00 76.81 82 CYS A O 1
ATOM 652 N N . PRO A 1 83 ? 21.658 -14.439 -45.053 1.00 72.75 83 PRO A N 1
ATOM 653 C CA . PRO A 1 83 ? 20.571 -13.463 -45.168 1.00 72.75 83 PRO A CA 1
ATOM 654 C C . PRO A 1 83 ? 19.335 -14.037 -45.882 1.00 72.75 83 PRO A C 1
ATOM 656 O O . PRO A 1 83 ? 18.208 -13.634 -45.594 1.00 72.75 83 PRO A O 1
ATOM 659 N N . ASP A 1 84 ? 19.524 -15.032 -46.751 1.00 75.75 84 ASP A N 1
ATOM 660 C CA . ASP A 1 84 ? 18.45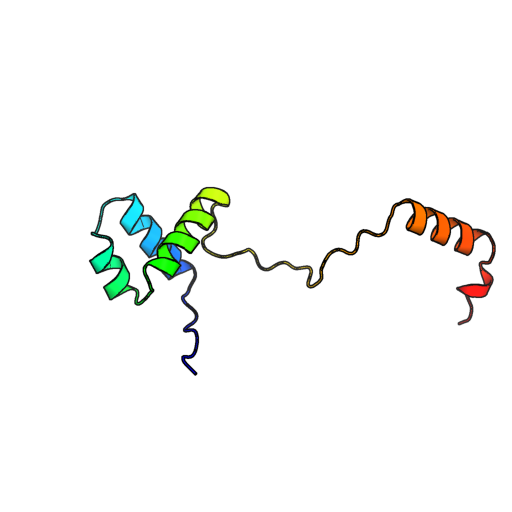2 -15.666 -47.527 1.00 75.75 84 ASP A CA 1
ATOM 661 C C . ASP A 1 84 ? 17.467 -16.473 -46.663 1.00 75.75 84 ASP A C 1
ATOM 663 O O . ASP A 1 84 ? 16.316 -16.646 -47.050 1.00 75.75 84 ASP A O 1
ATOM 667 N N . TYR A 1 85 ? 17.876 -16.920 -45.466 1.00 66.25 85 TYR A N 1
ATOM 668 C CA . TYR A 1 85 ? 16.992 -17.628 -44.524 1.00 66.25 85 TYR A CA 1
ATOM 669 C C . TYR A 1 85 ? 15.912 -16.725 -43.915 1.00 66.25 85 TYR A C 1
ATOM 671 O O . TYR A 1 85 ? 14.889 -17.221 -43.445 1.00 66.25 85 TYR A O 1
ATOM 679 N N . PHE A 1 86 ? 16.148 -15.411 -43.890 1.00 63.97 86 PHE A N 1
ATOM 680 C CA . PHE A 1 86 ? 15.253 -14.432 -43.270 1.00 63.97 86 PHE A CA 1
ATOM 681 C C . PHE A 1 86 ? 14.546 -13.528 -44.292 1.00 63.97 86 PHE A C 1
ATOM 683 O O . PHE A 1 86 ? 13.578 -12.864 -43.931 1.00 63.97 86 PHE A O 1
ATOM 690 N N . ASN A 1 87 ? 14.984 -13.532 -45.558 1.00 60.28 87 ASN A N 1
ATOM 691 C CA . ASN A 1 87 ? 14.479 -12.655 -46.623 1.00 60.28 87 ASN A CA 1
ATOM 692 C C . ASN A 1 87 ? 13.553 -13.344 -47.641 1.00 60.28 87 ASN A C 1
ATOM 694 O O . ASN A 1 87 ? 13.310 -12.794 -48.713 1.00 60.28 87 ASN A O 1
ATOM 698 N N . SER A 1 88 ? 13.002 -14.519 -47.342 1.00 56.50 88 SER A N 1
ATOM 699 C CA . SER A 1 88 ? 11.933 -15.098 -48.164 1.00 56.50 88 SER A CA 1
ATOM 700 C C . SER A 1 88 ? 10.588 -14.431 -47.834 1.00 56.50 88 SER A C 1
ATOM 702 O O . SER A 1 88 ? 9.850 -14.903 -46.968 1.00 56.50 88 SER A O 1
ATOM 704 N N . SER A 1 89 ? 10.323 -13.297 -48.496 1.00 54.69 89 SER A N 1
ATOM 705 C CA . SER A 1 89 ? 8.983 -12.723 -48.727 1.00 54.69 89 SER A CA 1
ATOM 706 C C . SER A 1 89 ? 8.418 -13.198 -50.060 1.00 54.69 89 SER A C 1
ATOM 708 O O . SER A 1 89 ? 9.232 -13.442 -50.979 1.00 54.69 89 SER A O 1
#

Radius of gyration: 24.05 Å; Cα contacts (8 Å, |Δi|>4): 42; chains: 1; bounding box: 43×28×64 Å

pLDDT: mean 82.09, std 13.92, range [35.97, 95.31]

Mean predicted aligned error: 12.73 Å

Organism: NCBI:txid206335

Secondary structure (DSSP, 8-state):
--------HHHHHHHHHHHHTT-S-HHHHHHHHT--HHHHHHHHHHHHHHS-SS----S--S------HHHHHHHHHHHHH-GGGT---

Nearest PDB structures (foldseek):
  1mdm-assembly1_A  TM=6.885E-01  e=8.859E-02  Homo sapiens
  6pax-assembly1_A  TM=6.286E-01  e=6.897E-02  Homo sapiens
  7bhy-assembly1_A  TM=7.025E-01  e=5.789E-01  Bacillus subtilis subsp. subtilis str. 168
  2cob-assembly1_A  TM=5.889E-01  e=5.789E-01  Homo sapiens
  2w48-assembly1_B  TM=5.141E-01  e=2.293E+00  Klebsiella pneumoniae

Sequence (89 aa):
MVARKHISDDVKLAAIKLHLGDLLPLEDILD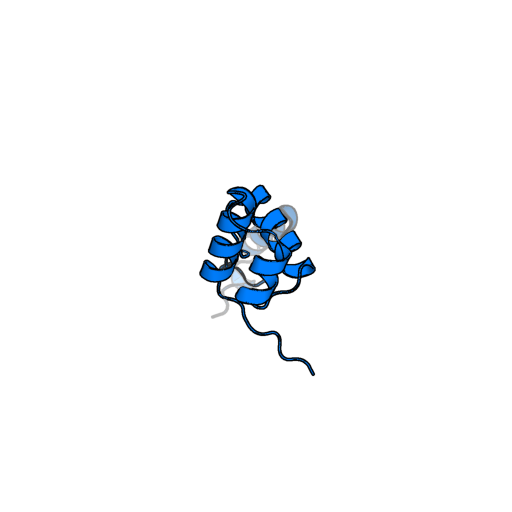VVGFSESTFWRTLRLYCATGHVSKPKSHRSGRPHTLNMNDIQYLLALVNHCPDYFNSS

Solvent-accessible surface area (backbone atoms only — not comparable to full-atom values): 5690 Å² total; per-residue (Å²): 134,85,77,82,77,84,75,56,60,68,59,52,46,50,51,49,51,35,50,76,63,68,72,50,58,68,69,61,51,32,64,76,72,70,52,55,69,74,54,51,56,54,31,49,53,40,24,76,73,68,78,33,63,59,81,76,82,65,92,67,86,70,81,84,72,81,76,47,69,66,56,54,51,49,52,53,51,47,47,72,74,43,52,71,82,78,62,77,122

Foldseek 3Di:
DPDPDDQDQVLLVVLLCCVVVVVDDNVVSCVVRVHDPVLNVVQNVCCVVPVGSDDPDPPDDDDPDPCDVVVVVVVVVVCVVCVVVVPPD

InterPro domains:
  IPR009057 Homedomain-like superfamily [SSF46689] (2-86)